Protein AF-A0A936TN31-F1 (afdb_monomer_lite)

pLDDT: mean 85.13, std 14.81, range [37.34, 96.5]

Radius of gyration: 19.98 Å; chains: 1; bounding box: 57×42×42 Å

Structure (mmCIF, N/CA/C/O backbone):
data_AF-A0A936TN31-F1
#
_entry.id   AF-A0A936TN31-F1
#
loop_
_atom_site.group_PDB
_atom_site.id
_atom_site.type_symbol
_atom_site.label_atom_id
_atom_site.label_alt_id
_atom_site.label_comp_id
_atom_site.label_asym_id
_atom_site.label_entity_id
_atom_site.label_seq_id
_atom_site.pdbx_PDB_ins_code
_atom_site.Cartn_x
_atom_site.Cartn_y
_atom_site.Cartn_z
_atom_site.occupancy
_atom_site.B_iso_or_equiv
_a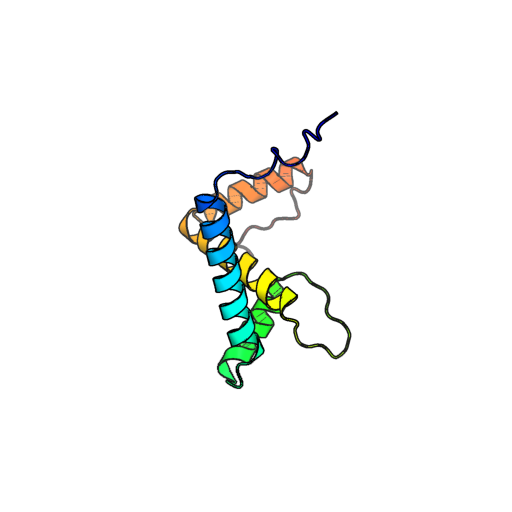tom_site.auth_seq_id
_atom_site.auth_comp_id
_atom_site.auth_asym_id
_atom_site.auth_atom_id
_atom_site.pdbx_PDB_model_num
ATOM 1 N N . MET A 1 1 ? -32.985 25.155 -21.193 1.00 37.34 1 MET A N 1
ATOM 2 C CA . MET A 1 1 ? -31.650 25.313 -20.580 1.00 37.34 1 MET A CA 1
ATOM 3 C C . MET A 1 1 ? -31.279 23.966 -19.971 1.00 37.34 1 MET A C 1
ATOM 5 O O . MET A 1 1 ? -31.711 23.675 -18.868 1.00 37.34 1 MET A O 1
ATOM 9 N N . GLN A 1 2 ? -30.646 23.083 -20.753 1.00 42.31 2 GLN A N 1
ATOM 10 C CA . GLN A 1 2 ? -30.280 21.730 -20.312 1.00 42.31 2 GLN A CA 1
ATOM 11 C C . GLN A 1 2 ? -28.808 21.680 -19.897 1.00 42.31 2 GLN A C 1
ATOM 13 O O . GLN A 1 2 ? -27.945 22.274 -20.543 1.00 42.31 2 GLN A O 1
ATOM 18 N N . VAL A 1 3 ? -28.575 21.008 -18.775 1.00 47.38 3 VAL A N 1
ATOM 19 C CA . VAL A 1 3 ? -27.337 20.970 -17.996 1.00 47.38 3 VAL A CA 1
ATOM 20 C C . VAL A 1 3 ? -26.261 20.170 -18.743 1.00 47.38 3 VAL A C 1
ATOM 22 O O . VAL A 1 3 ? -26.312 18.948 -18.797 1.00 47.38 3 VAL A O 1
ATOM 25 N N . LYS A 1 4 ? -25.262 20.856 -19.312 1.00 55.47 4 LYS A N 1
ATOM 26 C CA . LYS A 1 4 ? -24.052 20.263 -19.924 1.00 55.47 4 LYS A CA 1
ATOM 27 C C . LYS A 1 4 ? -22.944 20.016 -18.883 1.00 55.47 4 LYS A C 1
ATOM 29 O O . LYS A 1 4 ? -21.833 20.507 -19.048 1.00 55.47 4 LYS A O 1
ATOM 34 N N . SER A 1 5 ? -23.235 19.313 -17.787 1.00 50.56 5 SER A N 1
ATOM 35 C CA . SER A 1 5 ? -22.210 19.018 -16.761 1.00 50.56 5 SER A CA 1
ATOM 36 C C . SER A 1 5 ? -21.961 17.519 -16.551 1.00 50.56 5 SER A C 1
ATOM 38 O O . SER A 1 5 ? -20.847 17.133 -16.219 1.00 50.56 5 SER A O 1
ATOM 40 N N . GLU A 1 6 ? -22.928 16.651 -16.865 1.00 49.41 6 GLU A N 1
ATOM 41 C CA . GLU A 1 6 ? -22.812 15.193 -16.656 1.00 49.41 6 GLU A CA 1
ATOM 42 C C . GLU A 1 6 ? -21.998 14.456 -17.735 1.00 49.41 6 GLU A C 1
ATOM 44 O O . GLU A 1 6 ? -21.656 13.285 -17.585 1.00 49.41 6 GLU A O 1
ATOM 49 N N . GLN A 1 7 ? -21.646 15.135 -18.827 1.00 52.75 7 GLN A N 1
ATOM 50 C CA . GLN A 1 7 ? -20.970 14.510 -19.967 1.00 52.75 7 GLN A CA 1
ATOM 51 C C . GLN A 1 7 ? -19.451 14.369 -19.778 1.00 52.75 7 GLN A C 1
ATOM 53 O O . GLN A 1 7 ? -18.793 13.723 -20.586 1.00 52.75 7 GLN A O 1
ATOM 58 N N . TRP A 1 8 ? -18.888 14.958 -18.718 1.00 57.38 8 TRP A N 1
ATOM 59 C CA . TRP A 1 8 ? -17.437 15.091 -18.545 1.00 57.38 8 TRP A CA 1
ATOM 60 C C . TRP A 1 8 ? -16.759 13.953 -17.767 1.00 57.38 8 TRP A C 1
ATOM 62 O O . TRP A 1 8 ? -15.544 13.985 -17.611 1.00 57.38 8 TRP A O 1
ATOM 72 N N . GLN A 1 9 ? -17.497 12.934 -17.303 1.00 49.97 9 GLN A N 1
ATOM 73 C CA . GLN A 1 9 ? -16.894 11.749 -16.659 1.00 49.97 9 GLN A CA 1
ATOM 74 C C . GLN A 1 9 ? -17.432 10.388 -17.129 1.00 49.97 9 GLN A C 1
ATOM 76 O O . GLN A 1 9 ? -17.006 9.351 -16.625 1.00 49.97 9 GLN A O 1
ATOM 81 N N . GLN A 1 10 ? -18.325 10.346 -18.118 1.00 54.19 10 GLN A N 1
ATOM 82 C CA . GLN A 1 10 ? -18.812 9.081 -18.682 1.00 54.19 10 GLN A CA 1
ATOM 83 C C . GLN A 1 10 ? -17.877 8.600 -19.809 1.00 54.19 10 GLN A C 1
ATOM 85 O O . GLN A 1 10 ? -18.240 8.578 -20.983 1.00 54.19 10 GLN A O 1
ATOM 90 N N . GLU A 1 11 ? -16.641 8.234 -19.458 1.00 69.00 11 GLU A N 1
ATOM 91 C CA . GLU A 1 11 ? -15.676 7.580 -20.356 1.00 69.00 11 GLU A CA 1
ATOM 92 C C . GLU A 1 11 ? -16.079 6.102 -20.561 1.00 69.00 11 GLU A C 1
ATOM 94 O O . GLU A 1 11 ? -15.503 5.233 -19.933 1.00 69.00 11 GLU A O 1
ATOM 99 N N . ASN A 1 12 ? -17.084 5.798 -21.395 1.00 78.94 12 ASN A N 1
ATOM 100 C CA . ASN A 1 12 ? -17.583 4.448 -21.755 1.00 78.94 12 ASN A CA 1
ATOM 101 C C . ASN A 1 12 ? -18.004 3.504 -20.597 1.00 78.94 12 ASN A C 1
ATOM 103 O O . ASN A 1 12 ? -17.226 3.148 -19.714 1.00 78.94 12 ASN A O 1
ATOM 107 N N . ALA A 1 13 ? -19.222 2.950 -20.679 1.00 83.56 13 ALA A N 1
ATOM 108 C CA . ALA A 1 13 ? -19.747 1.998 -19.687 1.00 83.56 13 ALA A CA 1
ATOM 109 C C . ALA A 1 13 ? -18.811 0.797 -19.421 1.00 83.56 13 ALA A C 1
ATOM 111 O O . ALA A 1 13 ? -18.675 0.364 -18.279 1.00 83.56 13 ALA A O 1
ATOM 112 N N . ASP A 1 14 ? -18.118 0.304 -20.451 1.00 82.44 14 ASP A N 1
ATOM 113 C CA . ASP A 1 14 ? -17.128 -0.776 -20.333 1.00 82.44 14 ASP A CA 1
ATOM 114 C C . ASP A 1 14 ? -15.911 -0.385 -19.471 1.00 82.44 14 ASP A C 1
ATOM 116 O O . ASP A 1 14 ? -15.495 -1.143 -18.594 1.00 82.44 14 ASP A O 1
ATOM 120 N N . ALA A 1 15 ? -15.352 0.815 -19.652 1.00 84.88 15 ALA A N 1
ATOM 121 C CA . ALA A 1 15 ? -14.206 1.252 -18.854 1.00 84.88 15 ALA A CA 1
ATOM 122 C C . ALA A 1 15 ? -14.603 1.523 -17.394 1.00 84.88 15 ALA A C 1
ATOM 124 O O . ALA A 1 15 ? -13.842 1.195 -16.481 1.00 84.88 15 ALA A O 1
ATOM 125 N N . ILE A 1 16 ? -15.816 2.036 -17.157 1.00 85.62 16 ILE A N 1
ATOM 126 C CA . ILE A 1 16 ? -16.379 2.163 -15.805 1.00 85.62 16 ILE A CA 1
ATOM 127 C C . ILE A 1 16 ? -16.543 0.779 -15.166 1.00 85.62 16 ILE A C 1
ATOM 129 O O . ILE A 1 16 ? -16.096 0.577 -14.037 1.00 85.62 16 ILE A O 1
ATOM 133 N N . ALA A 1 17 ? -17.116 -0.191 -15.885 1.00 88.44 17 ALA A N 1
ATOM 134 C CA . ALA A 1 17 ? -17.288 -1.555 -15.389 1.00 88.44 17 ALA A CA 1
ATOM 135 C C . ALA A 1 17 ? -15.944 -2.204 -15.012 1.00 88.44 17 ALA A C 1
ATOM 137 O O . ALA A 1 17 ? -15.825 -2.799 -13.942 1.00 88.44 17 ALA A O 1
ATOM 138 N N . LYS A 1 18 ? -14.904 -2.018 -15.835 1.00 88.38 18 LYS A N 1
ATOM 139 C CA . LYS A 1 18 ? -13.541 -2.494 -15.546 1.00 88.38 18 LYS A CA 1
ATOM 140 C C . LYS A 1 18 ? -12.953 -1.851 -14.290 1.00 88.38 18 LYS A C 1
ATOM 142 O O . LYS A 1 18 ? -12.458 -2.563 -13.419 1.00 88.38 18 LYS A O 1
ATOM 147 N N . ARG A 1 19 ? -13.039 -0.522 -14.155 1.00 89.31 19 ARG A N 1
ATOM 148 C CA . ARG A 1 19 ? -12.553 0.200 -12.961 1.00 89.31 19 ARG A CA 1
ATOM 149 C C . ARG A 1 19 ? -13.286 -0.260 -11.694 1.00 89.31 19 ARG A C 1
ATOM 151 O O . ARG A 1 19 ? -12.643 -0.496 -10.674 1.00 89.31 19 ARG A O 1
ATOM 158 N N . LEU A 1 20 ? -14.606 -0.450 -11.771 1.00 91.31 20 LEU A N 1
ATOM 159 C CA . LEU A 1 20 ? -15.408 -0.973 -10.662 1.00 91.31 20 LEU A CA 1
ATOM 160 C C . LEU A 1 20 ? -15.025 -2.407 -10.294 1.00 91.31 20 LEU A C 1
ATOM 162 O O . LEU A 1 20 ? -14.939 -2.713 -9.110 1.00 91.31 20 LEU A O 1
ATOM 166 N N . MET A 1 21 ? -14.758 -3.272 -11.274 1.00 92.69 21 MET A N 1
ATOM 167 C CA . MET A 1 21 ? -14.327 -4.649 -11.018 1.00 92.69 21 MET A CA 1
ATOM 168 C C . MET A 1 21 ? -12.978 -4.688 -10.291 1.00 92.69 21 MET A C 1
ATOM 170 O O . MET A 1 21 ? -12.840 -5.401 -9.299 1.00 92.69 21 MET A O 1
ATOM 174 N N . ILE A 1 22 ? -12.013 -3.873 -10.724 1.00 89.94 22 ILE A N 1
ATOM 175 C CA . ILE A 1 22 ? -10.703 -3.756 -10.065 1.00 89.94 22 ILE A CA 1
ATOM 176 C C . ILE A 1 22 ? -10.872 -3.249 -8.625 1.00 89.94 22 ILE A C 1
ATOM 178 O O . ILE A 1 22 ? -10.310 -3.826 -7.694 1.00 89.94 22 ILE A O 1
ATOM 182 N N . ALA A 1 23 ? -11.688 -2.209 -8.424 1.00 89.62 23 ALA A N 1
ATOM 183 C CA . ALA A 1 23 ? -11.969 -1.675 -7.094 1.00 89.62 23 ALA A CA 1
ATOM 184 C C . ALA A 1 23 ? -12.668 -2.708 -6.191 1.00 89.62 23 ALA A C 1
ATOM 186 O O . ALA A 1 23 ? -12.280 -2.880 -5.038 1.00 89.62 23 ALA A O 1
ATOM 187 N N . ALA A 1 24 ? -13.654 -3.440 -6.716 1.00 93.62 24 ALA A N 1
ATOM 188 C CA . ALA A 1 24 ? -14.352 -4.494 -5.987 1.00 93.62 24 ALA A CA 1
ATOM 189 C C . ALA A 1 24 ? -13.395 -5.618 -5.569 1.00 93.62 24 ALA A C 1
ATOM 191 O O . ALA A 1 24 ? -13.423 -6.047 -4.416 1.00 93.62 24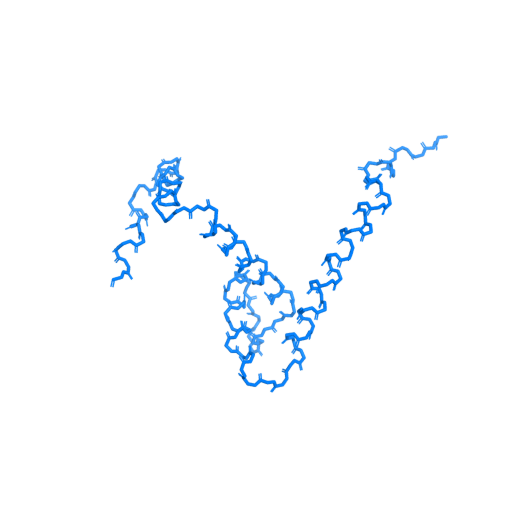 ALA A O 1
ATOM 192 N N . GLN A 1 25 ? -12.504 -6.050 -6.464 1.00 93.94 25 GLN A N 1
ATOM 193 C CA . GLN A 1 25 ? -11.489 -7.053 -6.148 1.00 93.94 25 GLN A CA 1
ATOM 194 C C . GLN A 1 25 ? -10.543 -6.570 -5.040 1.00 93.94 25 GLN A C 1
ATOM 196 O O . GLN A 1 25 ? -10.288 -7.312 -4.092 1.00 93.94 25 GLN A O 1
ATOM 201 N N . ALA A 1 26 ? -10.072 -5.322 -5.106 1.00 92.50 26 ALA A N 1
ATOM 202 C CA . ALA A 1 26 ? -9.239 -4.740 -4.055 1.00 92.50 26 ALA A CA 1
ATOM 203 C C . ALA A 1 26 ? -9.965 -4.704 -2.697 1.00 92.50 26 ALA A C 1
ATOM 205 O O . ALA A 1 26 ? -9.384 -5.075 -1.676 1.00 92.50 26 ALA A O 1
ATOM 206 N N . CYS A 1 27 ? -11.250 -4.333 -2.683 1.00 93.12 27 CYS A N 1
ATOM 207 C CA . CYS A 1 27 ? -12.077 -4.357 -1.476 1.00 93.12 27 CYS A CA 1
ATOM 208 C C . CYS A 1 27 ? -12.226 -5.771 -0.901 1.00 93.12 27 CYS A C 1
ATOM 210 O O . CYS A 1 27 ? -12.105 -5.941 0.309 1.00 93.12 27 CYS A O 1
ATOM 212 N N . VAL A 1 28 ? -12.450 -6.788 -1.741 1.00 95.25 28 VAL A N 1
ATOM 213 C CA . VAL A 1 28 ? -12.561 -8.189 -1.297 1.00 95.25 28 VAL A CA 1
ATOM 214 C C . VAL A 1 28 ? -11.255 -8.679 -0.676 1.00 95.25 28 VAL A C 1
ATOM 216 O O . VAL A 1 28 ? -11.289 -9.303 0.382 1.00 95.25 28 VAL A O 1
ATOM 219 N N . ILE A 1 29 ? -10.107 -8.361 -1.282 1.00 93.62 29 ILE A N 1
ATOM 220 C CA . ILE A 1 29 ? -8.789 -8.729 -0.741 1.00 93.62 29 ILE A CA 1
ATOM 221 C C . ILE A 1 29 ? -8.580 -8.086 0.631 1.00 93.62 29 ILE A C 1
ATOM 223 O O . ILE A 1 29 ? -8.217 -8.769 1.586 1.00 93.62 29 ILE A O 1
ATOM 227 N N . VAL A 1 30 ? -8.853 -6.786 0.756 1.00 94.44 30 VAL A N 1
ATOM 228 C CA . VAL A 1 30 ? -8.703 -6.069 2.029 1.00 94.44 30 VAL A CA 1
ATOM 229 C C . VAL A 1 30 ? -9.674 -6.583 3.081 1.00 94.44 30 VAL A C 1
ATOM 231 O O . VAL A 1 30 ? -9.288 -6.716 4.234 1.00 94.44 30 VAL A O 1
ATOM 234 N N . TRP A 1 31 ? -10.906 -6.919 2.705 1.00 94.44 31 TRP A N 1
ATOM 235 C CA . TRP A 1 31 ? -11.881 -7.496 3.625 1.00 94.44 31 TRP A CA 1
ATOM 236 C C . TRP A 1 31 ? -11.467 -8.891 4.108 1.00 94.44 31 TRP A C 1
ATOM 238 O O . TRP A 1 31 ? -11.566 -9.182 5.298 1.00 94.44 31 TRP A O 1
ATOM 248 N N . ALA A 1 32 ? -10.932 -9.735 3.223 1.00 94.00 32 ALA A N 1
ATOM 249 C CA . ALA A 1 32 ? -10.363 -11.025 3.607 1.00 94.00 32 ALA A CA 1
ATOM 250 C C . ALA A 1 32 ? -9.157 -10.846 4.544 1.00 94.00 32 ALA A C 1
ATOM 252 O O . ALA A 1 32 ? -9.040 -11.544 5.554 1.00 94.00 32 ALA A O 1
ATOM 253 N N . LEU A 1 33 ? -8.294 -9.866 4.251 1.00 92.44 33 LEU A N 1
ATOM 254 C CA . LEU A 1 33 ? -7.192 -9.491 5.128 1.00 92.44 33 LEU A CA 1
ATOM 255 C C . LEU A 1 33 ? -7.685 -8.959 6.462 1.00 92.44 33 LEU A C 1
ATOM 257 O O . LEU A 1 33 ? -7.046 -9.268 7.448 1.00 92.44 33 LEU A O 1
ATOM 261 N N . ASP A 1 34 ? -8.771 -8.199 6.529 1.00 91.56 34 ASP A N 1
ATOM 262 C CA . ASP A 1 34 ? -9.316 -7.633 7.767 1.00 91.56 34 ASP A CA 1
ATOM 263 C C . ASP A 1 34 ? -9.952 -8.716 8.655 1.00 91.56 34 ASP A C 1
ATOM 265 O O . ASP A 1 34 ? -9.695 -8.772 9.854 1.00 91.56 34 ASP A O 1
ATOM 269 N N . GLN A 1 35 ? -10.700 -9.643 8.049 1.00 92.88 35 GLN A N 1
ATOM 270 C CA . GLN A 1 35 ? -11.457 -10.675 8.766 1.00 92.88 35 GLN A CA 1
ATOM 271 C C . GLN A 1 35 ? -10.671 -11.949 9.095 1.00 92.88 35 GLN A C 1
ATOM 273 O O . GLN A 1 35 ? -11.149 -12.770 9.878 1.00 92.88 35 GLN A O 1
ATOM 278 N N . SER A 1 36 ? -9.490 -12.155 8.507 1.00 91.88 36 SER A N 1
ATOM 279 C CA . SER A 1 36 ? -8.712 -13.372 8.761 1.00 91.88 36 SER A CA 1
ATOM 280 C C . SER A 1 36 ? -8.380 -13.552 10.253 1.00 91.88 36 SER A C 1
ATOM 282 O O . SER A 1 36 ? -7.907 -12.637 10.927 1.00 91.88 36 SER A O 1
ATOM 284 N N . THR A 1 37 ? -8.588 -14.750 10.785 1.00 88.94 37 THR A N 1
ATOM 285 C CA . THR A 1 37 ? -8.144 -15.122 12.140 1.00 88.94 37 THR A CA 1
ATOM 286 C C . THR A 1 37 ? -6.795 -15.838 12.129 1.00 88.94 37 THR A C 1
ATOM 288 O O . THR A 1 37 ? -6.319 -16.269 13.176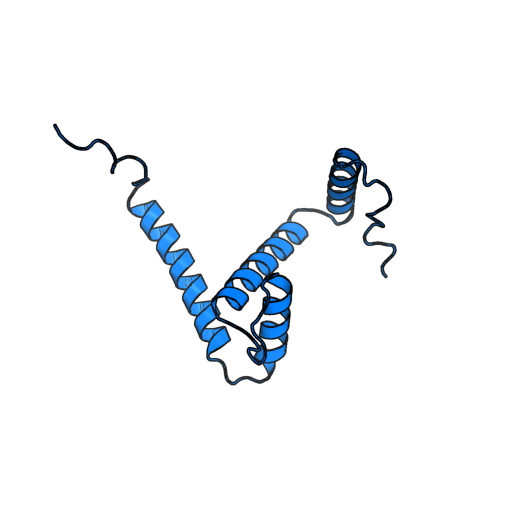 1.00 88.94 37 THR A O 1
ATOM 291 N N . ASP A 1 38 ? -6.194 -16.001 10.950 1.00 91.12 38 ASP A N 1
ATOM 292 C CA . ASP A 1 38 ? -4.904 -16.656 10.791 1.00 91.12 38 ASP A CA 1
ATOM 293 C C . ASP A 1 38 ? -3.786 -15.768 11.353 1.00 91.12 38 ASP A C 1
ATOM 295 O O . ASP A 1 38 ? -3.606 -14.611 10.955 1.00 91.12 38 ASP A O 1
ATOM 299 N N . THR A 1 39 ? -3.007 -16.324 12.278 1.00 84.69 39 THR A N 1
ATOM 300 C CA . THR A 1 39 ? -1.872 -15.641 12.901 1.00 84.69 39 THR A CA 1
ATOM 301 C C . THR A 1 39 ? -0.773 -15.310 11.892 1.00 84.69 39 THR A C 1
ATOM 303 O O . THR A 1 39 ? -0.033 -14.348 12.104 1.00 84.69 39 THR A O 1
ATOM 306 N N . GLN A 1 40 ? -0.707 -16.016 10.758 1.00 88.19 40 GLN A N 1
ATOM 307 C CA . GLN A 1 40 ? 0.223 -15.722 9.665 1.00 88.19 40 GLN A CA 1
ATOM 308 C C . GLN A 1 40 ? -0.097 -14.411 8.931 1.00 88.19 40 GLN A C 1
ATOM 310 O O . GLN A 1 40 ? 0.775 -13.840 8.280 1.00 88.19 40 GLN A O 1
ATOM 315 N N . VAL A 1 41 ? -1.323 -13.890 9.060 1.00 91.19 41 VAL A N 1
ATOM 316 C CA . VAL A 1 41 ? -1.744 -12.632 8.419 1.00 91.19 41 VAL A CA 1
ATOM 317 C C . VAL A 1 41 ? -1.355 -11.407 9.255 1.00 91.19 41 VAL A C 1
ATOM 319 O O . VAL A 1 41 ? -1.258 -10.300 8.723 1.00 91.19 41 VAL A O 1
ATOM 322 N N . ALA A 1 42 ? -1.065 -11.575 10.549 1.00 91.19 42 ALA A N 1
ATOM 323 C CA . ALA A 1 42 ? -0.714 -10.460 11.430 1.00 91.19 42 ALA A CA 1
ATOM 324 C C . ALA A 1 42 ? 0.562 -9.700 10.993 1.00 91.19 42 ALA A C 1
ATOM 326 O O . ALA A 1 42 ? 0.499 -8.468 10.915 1.00 91.19 42 ALA A O 1
ATOM 327 N N . PRO A 1 43 ? 1.682 -10.363 10.625 1.00 93.44 43 PRO A N 1
ATOM 328 C CA . PRO A 1 43 ? 2.860 -9.674 10.092 1.00 93.44 43 PRO A CA 1
ATOM 329 C C . PRO A 1 43 ? 2.558 -8.894 8.810 1.00 93.44 43 PRO A C 1
ATOM 331 O O . PRO A 1 43 ? 3.020 -7.764 8.648 1.00 93.44 43 PRO A O 1
ATOM 334 N N . LEU A 1 44 ? 1.729 -9.463 7.926 1.00 94.25 44 LEU A N 1
ATOM 335 C CA . LEU A 1 44 ? 1.313 -8.801 6.694 1.00 94.25 44 LEU A CA 1
ATOM 336 C C . LEU A 1 44 ? 0.508 -7.533 7.002 1.00 94.25 44 LEU A C 1
ATOM 338 O O . LEU A 1 44 ? 0.848 -6.469 6.495 1.00 94.25 44 LEU A O 1
ATOM 342 N N . ARG A 1 45 ? -0.497 -7.592 7.886 1.00 94.62 45 ARG A N 1
ATOM 343 C CA . ARG A 1 45 ? -1.265 -6.398 8.294 1.00 94.62 45 ARG A CA 1
ATOM 344 C C . ARG A 1 45 ? -0.366 -5.301 8.849 1.00 94.62 45 ARG A C 1
ATOM 346 O O . ARG A 1 45 ? -0.510 -4.149 8.451 1.00 94.62 45 ARG A O 1
ATOM 353 N N . GLN A 1 46 ? 0.570 -5.652 9.730 1.00 93.75 46 GLN A N 1
ATOM 354 C CA . GLN A 1 46 ? 1.499 -4.681 10.311 1.00 93.75 46 GLN A CA 1
ATOM 355 C C . GLN A 1 46 ? 2.382 -4.032 9.243 1.00 93.75 46 GLN A C 1
ATOM 357 O O . GLN A 1 46 ? 2.542 -2.811 9.237 1.00 93.75 46 GLN A O 1
ATOM 362 N N . MET A 1 47 ? 2.918 -4.824 8.311 1.00 95.00 47 MET A N 1
ATOM 363 C CA . MET A 1 47 ? 3.689 -4.305 7.183 1.00 95.00 47 MET A CA 1
ATOM 364 C C . MET A 1 47 ? 2.849 -3.347 6.329 1.00 95.00 47 MET A C 1
ATOM 366 O O . MET A 1 47 ? 3.302 -2.242 6.038 1.00 95.00 47 MET A O 1
ATOM 370 N N . LEU A 1 48 ? 1.615 -3.720 5.979 1.00 96.31 48 LEU A N 1
ATOM 371 C CA . LEU A 1 48 ? 0.723 -2.874 5.182 1.00 96.31 48 LEU A CA 1
ATOM 372 C C . LEU A 1 48 ? 0.366 -1.571 5.912 1.00 96.31 48 LEU A C 1
ATOM 374 O O . LEU A 1 48 ? 0.426 -0.502 5.312 1.00 96.31 48 LEU A O 1
ATOM 378 N N . VAL A 1 49 ? 0.065 -1.612 7.214 1.00 95.88 49 VAL A N 1
ATOM 379 C CA . VAL A 1 49 ? -0.185 -0.389 7.999 1.00 95.88 49 VAL A CA 1
ATOM 380 C C . VAL A 1 49 ? 1.037 0.529 7.982 1.00 95.88 49 VAL A C 1
ATOM 382 O O . VAL A 1 49 ? 0.882 1.725 7.738 1.00 95.88 49 VAL A O 1
ATOM 385 N N . ARG A 1 50 ? 2.251 -0.009 8.151 1.00 94.69 50 ARG A N 1
ATOM 386 C CA . ARG A 1 50 ? 3.492 0.782 8.066 1.00 94.69 50 ARG A CA 1
ATOM 387 C C . ARG A 1 50 ? 3.682 1.401 6.683 1.00 94.69 50 ARG A C 1
ATOM 389 O O . ARG A 1 50 ? 3.978 2.588 6.590 1.00 94.69 50 ARG A O 1
ATOM 396 N N . LEU A 1 51 ? 3.456 0.628 5.621 1.00 96.19 51 LEU A N 1
ATOM 397 C CA . LEU A 1 51 ? 3.536 1.118 4.243 1.00 96.19 51 LEU A CA 1
ATOM 398 C C . LEU A 1 51 ? 2.456 2.148 3.913 1.00 96.19 51 LEU A C 1
ATOM 400 O O . LEU A 1 51 ? 2.647 2.958 3.013 1.00 96.19 51 LEU A O 1
ATOM 404 N N . SER A 1 52 ? 1.326 2.143 4.619 1.00 96.00 52 SER A N 1
ATOM 405 C CA . SER A 1 52 ? 0.216 3.055 4.337 1.00 96.00 52 SER A CA 1
ATOM 406 C C . SER A 1 52 ? 0.532 4.526 4.624 1.00 96.00 52 SER A C 1
ATOM 408 O O . SER A 1 52 ? -0.176 5.399 4.126 1.00 96.00 52 SER A O 1
ATOM 410 N N . GLY A 1 53 ? 1.534 4.808 5.469 1.00 92.56 53 GLY A N 1
ATOM 411 C CA . GLY A 1 53 ? 1.857 6.160 5.941 1.00 92.56 53 GLY A CA 1
ATOM 412 C C . GLY A 1 53 ? 0.759 6.814 6.792 1.00 92.56 53 GLY A C 1
ATOM 413 O O . GLY A 1 53 ? 0.865 7.985 7.151 1.00 92.56 53 GLY A O 1
ATOM 414 N N . ARG A 1 54 ? -0.320 6.090 7.119 1.00 91.69 54 ARG A N 1
ATOM 415 C CA . ARG A 1 54 ? -1.445 6.618 7.894 1.00 91.69 54 ARG A CA 1
ATOM 416 C C . ARG A 1 5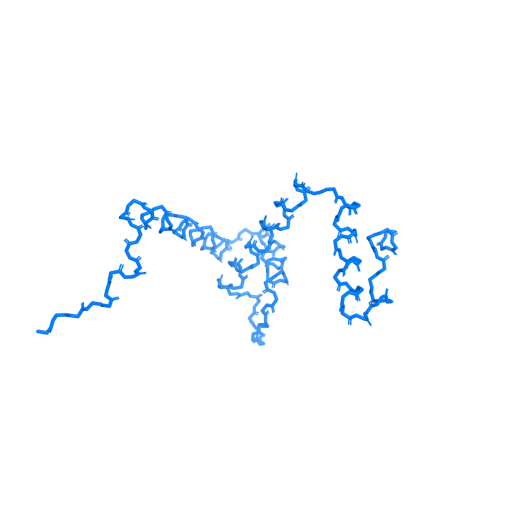4 ? -1.161 6.512 9.388 1.00 91.69 54 ARG A C 1
ATOM 418 O O . ARG A 1 54 ? -0.781 5.455 9.883 1.00 91.69 54 ARG A O 1
ATOM 425 N N . LEU A 1 55 ? -1.438 7.589 10.118 1.00 89.69 55 LEU A N 1
ATOM 426 C CA . LEU A 1 55 ? -1.412 7.584 11.578 1.00 89.69 55 LEU A CA 1
ATOM 427 C C . LEU A 1 55 ? -2.661 6.886 12.123 1.00 89.69 55 LEU A C 1
ATOM 429 O O . LEU A 1 55 ? -3.785 7.235 11.754 1.00 89.69 55 LEU A O 1
ATOM 433 N N . MET A 1 56 ? -2.463 5.898 12.995 1.00 92.94 56 MET A N 1
ATOM 434 C CA . MET A 1 56 ? -3.558 5.201 13.668 1.00 92.94 56 MET A CA 1
ATOM 435 C C . MET A 1 56 ? -3.926 5.905 14.975 1.00 92.94 56 MET A C 1
ATOM 437 O O . MET A 1 56 ? -3.081 6.489 15.657 1.00 92.94 56 MET A O 1
ATOM 441 N N . LYS A 1 57 ? -5.207 5.831 15.346 1.00 89.56 57 LYS A N 1
ATOM 442 C CA . LYS A 1 57 ? -5.658 6.245 16.678 1.00 89.56 57 LYS A CA 1
ATOM 443 C C . LYS A 1 57 ? -5.061 5.303 17.731 1.00 89.56 57 LYS A C 1
ATOM 445 O O . LYS A 1 57 ? -4.855 4.123 17.467 1.00 89.56 57 LYS A O 1
ATOM 450 N N . HIS A 1 58 ? -4.831 5.812 18.940 1.00 88.69 58 HIS A N 1
ATOM 451 C CA . HIS A 1 58 ? -4.381 4.990 20.062 1.00 88.69 58 HIS A CA 1
ATOM 452 C C . HIS A 1 58 ? -5.300 3.773 20.284 1.00 88.69 58 HIS A C 1
ATOM 454 O O . HIS A 1 58 ? -6.523 3.929 20.333 1.00 88.69 58 HIS A O 1
ATOM 460 N N . GLY A 1 59 ? -4.703 2.584 20.409 1.00 89.44 59 GLY A N 1
ATOM 461 C CA . GLY A 1 59 ? -5.411 1.311 20.596 1.00 89.44 59 GLY A CA 1
ATOM 462 C C . GLY A 1 59 ? -6.035 0.713 19.329 1.00 89.44 59 GLY A C 1
ATOM 463 O O . GLY A 1 59 ? -6.747 -0.280 19.431 1.00 89.44 59 GLY A O 1
ATOM 464 N N . VAL A 1 60 ? -5.808 1.308 18.152 1.00 91.69 60 VAL A N 1
ATOM 465 C CA . VAL A 1 60 ? -6.240 0.755 16.861 1.00 91.69 60 VAL A CA 1
ATOM 466 C C . VAL A 1 60 ? -5.025 0.203 16.127 1.00 91.69 60 VAL A C 1
ATOM 468 O O . VAL A 1 60 ? -4.191 0.967 15.646 1.00 91.69 60 VAL A O 1
ATOM 471 N N . ASP A 1 61 ? -4.948 -1.120 16.022 1.00 90.56 61 ASP A N 1
ATOM 472 C CA . ASP A 1 61 ? -3.804 -1.800 15.405 1.00 90.56 61 ASP A CA 1
ATOM 473 C C . ASP A 1 61 ? -3.804 -1.676 13.872 1.00 90.56 61 ASP A C 1
ATOM 475 O O . ASP A 1 61 ? -2.752 -1.551 13.245 1.00 90.56 61 ASP A O 1
ATOM 479 N N . TRP A 1 62 ? -4.987 -1.687 13.251 1.00 94.06 62 TRP A N 1
ATOM 480 C CA . TRP A 1 62 ? -5.160 -1.471 11.816 1.00 94.06 62 TRP A CA 1
ATOM 481 C C . TRP A 1 62 ? -6.564 -0.953 11.493 1.00 94.06 62 TRP A C 1
ATOM 483 O O . TRP A 1 62 ? -7.480 -0.986 12.312 1.00 94.06 62 TRP A O 1
ATOM 493 N N . THR A 1 63 ? -6.742 -0.487 10.259 1.00 94.88 63 THR A N 1
ATOM 494 C CA . THR A 1 63 ? -8.054 -0.177 9.679 1.00 94.88 63 THR A CA 1
ATOM 495 C C . THR A 1 63 ? -8.080 -0.646 8.227 1.00 94.88 63 THR A C 1
ATOM 497 O O . THR A 1 63 ? -7.042 -0.627 7.561 1.00 94.88 63 THR A O 1
ATOM 500 N N . ALA A 1 64 ? -9.247 -1.019 7.695 1.00 94.50 64 ALA A N 1
ATOM 501 C CA . ALA A 1 64 ? -9.370 -1.416 6.288 1.00 94.50 64 ALA A CA 1
ATOM 502 C C . ALA A 1 64 ? -8.797 -0.367 5.296 1.00 94.50 64 ALA A C 1
ATOM 504 O O . ALA A 1 64 ? -8.053 -0.755 4.394 1.00 94.50 64 ALA A O 1
ATOM 505 N N . PRO A 1 65 ? -9.005 0.959 5.469 1.00 94.25 65 PRO A N 1
ATOM 506 C CA . PRO A 1 65 ? -8.365 1.965 4.615 1.00 94.25 65 PRO A CA 1
ATOM 507 C C . PRO A 1 65 ? -6.831 1.999 4.710 1.00 94.25 65 PRO A C 1
ATOM 509 O O . PRO A 1 65 ? -6.165 2.324 3.725 1.00 94.25 65 PRO A O 1
ATOM 512 N N . ALA A 1 66 ? -6.257 1.684 5.877 1.00 95.62 66 ALA A N 1
ATOM 513 C CA . ALA A 1 66 ? -4.808 1.578 6.040 1.00 95.62 66 ALA A CA 1
ATOM 514 C C . ALA A 1 66 ? -4.255 0.334 5.344 1.00 95.62 66 ALA A C 1
ATOM 516 O O . ALA A 1 66 ? -3.271 0.439 4.619 1.00 95.62 66 ALA A O 1
ATOM 517 N N . LEU A 1 67 ? -4.932 -0.809 5.481 1.00 96.06 67 LEU A N 1
ATOM 518 C CA . LEU A 1 67 ? -4.565 -2.034 4.770 1.00 96.06 67 LEU A CA 1
ATOM 519 C C . LEU A 1 67 ? -4.611 -1.838 3.249 1.00 96.06 67 LEU A C 1
ATOM 521 O O . LEU A 1 67 ? -3.663 -2.206 2.560 1.00 96.06 67 LEU A O 1
ATOM 525 N N . LEU A 1 68 ? -5.663 -1.193 2.731 1.00 96.12 68 LEU A N 1
ATOM 526 C CA . LEU A 1 68 ? -5.799 -0.898 1.303 1.00 96.12 68 LEU A CA 1
ATOM 527 C C . LEU A 1 68 ? -4.674 0.012 0.786 1.00 96.12 68 LEU A C 1
ATOM 529 O O . LEU A 1 68 ? -4.061 -0.287 -0.235 1.00 96.12 68 LEU A O 1
ATOM 533 N N . ALA A 1 69 ? -4.387 1.109 1.493 1.00 96.00 69 ALA A N 1
ATOM 534 C CA . ALA A 1 69 ? -3.323 2.037 1.109 1.00 96.00 69 ALA A CA 1
ATOM 535 C C . ALA A 1 69 ? -1.934 1.379 1.174 1.00 96.00 69 ALA A C 1
ATOM 537 O O . ALA A 1 69 ? -1.119 1.558 0.274 1.00 96.00 69 ALA A O 1
ATOM 538 N N . GLY A 1 70 ? -1.687 0.567 2.204 1.00 96.12 70 GLY A N 1
ATOM 539 C CA . GLY A 1 70 ? -0.470 -0.230 2.313 1.00 96.12 70 GLY A CA 1
ATOM 540 C C . GLY A 1 70 ? -0.306 -1.222 1.167 1.00 96.12 70 GLY A C 1
ATOM 541 O O . GLY A 1 70 ? 0.780 -1.341 0.609 1.00 96.12 70 GLY A O 1
ATOM 542 N N . MET A 1 71 ? -1.390 -1.908 0.791 1.00 95.69 71 MET A N 1
ATOM 543 C CA . MET A 1 71 ? -1.392 -2.877 -0.307 1.00 95.69 71 MET A CA 1
ATOM 544 C C . MET A 1 71 ? -1.081 -2.198 -1.639 1.00 95.69 71 MET A C 1
ATOM 546 O O . MET A 1 71 ? -0.276 -2.710 -2.411 1.00 95.69 71 MET A O 1
ATOM 550 N N . TRP A 1 72 ? -1.676 -1.030 -1.888 1.00 95.06 72 TRP A N 1
ATOM 551 C CA . TRP A 1 72 ? -1.371 -0.230 -3.072 1.00 95.06 72 TRP A CA 1
ATOM 552 C C . TRP A 1 72 ? 0.121 0.117 -3.155 1.00 95.06 72 TRP A C 1
ATOM 554 O O . TRP A 1 72 ? 0.748 -0.111 -4.188 1.00 95.06 72 TRP A O 1
ATOM 564 N N . ASN A 1 73 ? 0.706 0.593 -2.053 1.00 96.50 73 ASN A N 1
ATOM 565 C CA . ASN A 1 73 ? 2.128 0.933 -2.005 1.00 96.50 73 ASN A CA 1
ATOM 566 C C . ASN A 1 73 ? 3.024 -0.297 -2.195 1.00 96.50 73 ASN A C 1
ATOM 568 O O . ASN A 1 73 ? 4.003 -0.222 -2.929 1.00 96.50 73 ASN A O 1
ATOM 572 N N . LEU A 1 74 ? 2.672 -1.443 -1.604 1.00 95.75 74 LEU A N 1
ATOM 573 C CA . LEU A 1 74 ? 3.393 -2.698 -1.822 1.00 95.75 74 LEU A CA 1
ATOM 574 C C . LEU A 1 74 ? 3.400 -3.097 -3.304 1.00 95.75 74 LEU A C 1
ATOM 576 O O . LEU A 1 74 ? 4.455 -3.409 -3.848 1.00 95.75 74 LEU A O 1
ATOM 580 N N . MET A 1 75 ? 2.242 -3.047 -3.965 1.00 95.12 75 MET A N 1
ATOM 581 C CA . MET A 1 75 ? 2.132 -3.359 -5.393 1.00 95.12 75 MET A CA 1
ATOM 582 C C . MET A 1 75 ? 2.946 -2.389 -6.253 1.00 95.12 75 MET A C 1
ATOM 584 O O . MET A 1 75 ? 3.609 -2.819 -7.193 1.00 95.12 75 MET A O 1
ATOM 588 N N . ALA A 1 76 ? 2.937 -1.096 -5.919 1.00 94.69 76 ALA A N 1
ATOM 589 C CA . ALA A 1 76 ? 3.739 -0.096 -6.616 1.00 94.69 76 ALA A CA 1
ATOM 590 C C . ALA A 1 76 ? 5.247 -0.356 -6.457 1.00 94.69 76 ALA A C 1
ATOM 592 O O . ALA A 1 76 ? 5.983 -0.268 -7.434 1.00 94.69 76 ALA A O 1
ATOM 593 N N . ILE A 1 77 ? 5.695 -0.732 -5.253 1.00 94.38 77 ILE A N 1
ATOM 594 C CA . ILE A 1 77 ? 7.095 -1.091 -4.986 1.00 94.38 77 ILE A CA 1
ATOM 595 C C . ILE A 1 77 ? 7.498 -2.318 -5.805 1.00 94.38 77 ILE A C 1
ATOM 597 O O . ILE A 1 77 ? 8.514 -2.273 -6.489 1.00 94.38 77 ILE A O 1
ATOM 601 N N . ILE A 1 78 ? 6.701 -3.391 -5.780 1.00 94.69 78 ILE A N 1
ATOM 602 C CA . ILE A 1 78 ? 6.984 -4.607 -6.560 1.00 94.69 78 ILE A CA 1
ATOM 603 C C . ILE A 1 78 ? 7.065 -4.267 -8.051 1.00 94.69 78 ILE A C 1
ATOM 605 O O . ILE A 1 78 ? 8.048 -4.599 -8.702 1.00 94.69 78 ILE A O 1
ATOM 609 N N . SER A 1 79 ? 6.084 -3.521 -8.568 1.00 94.88 79 SER A N 1
ATOM 610 C CA . SER A 1 79 ? 6.061 -3.096 -9.968 1.00 94.88 79 SER A CA 1
ATOM 611 C C . SER A 1 79 ? 7.276 -2.248 -10.351 1.00 94.88 79 SER A C 1
ATOM 613 O O . SER A 1 79 ? 7.745 -2.347 -11.481 1.00 94.88 79 SER A O 1
ATOM 615 N N . ALA A 1 80 ? 7.774 -1.399 -9.450 1.00 93.75 80 ALA A N 1
ATOM 616 C CA . ALA A 1 80 ? 8.975 -0.609 -9.695 1.00 93.75 80 ALA A CA 1
ATOM 617 C C . ALA A 1 80 ? 10.229 -1.495 -9.713 1.00 93.75 80 ALA A C 1
ATOM 619 O O . ALA A 1 80 ? 11.042 -1.374 -10.622 1.00 93.75 80 ALA A O 1
ATOM 620 N N . LEU A 1 81 ? 10.353 -2.423 -8.761 1.00 94.38 81 LEU A N 1
ATOM 621 C CA . LEU A 1 81 ? 11.477 -3.364 -8.688 1.00 94.38 81 LEU A CA 1
ATOM 622 C C . LEU A 1 81 ? 11.519 -4.348 -9.870 1.00 94.38 81 LEU A C 1
ATOM 624 O O . LEU A 1 81 ? 12.585 -4.855 -10.202 1.00 94.38 81 LEU A O 1
ATOM 628 N N . GLU A 1 82 ? 10.380 -4.624 -10.507 1.00 94.75 82 GLU A N 1
ATOM 629 C CA . GLU A 1 82 ? 10.303 -5.440 -11.726 1.00 94.75 82 GLU A CA 1
ATOM 630 C C . GLU A 1 82 ? 10.708 -4.675 -12.996 1.00 94.75 82 GLU A C 1
ATOM 632 O O . GLU A 1 82 ? 11.140 -5.292 -13.969 1.00 94.75 82 GLU A O 1
ATOM 637 N N . GLN A 1 83 ? 10.539 -3.350 -13.011 1.00 95.62 83 GLN A N 1
ATOM 638 C CA . GLN A 1 83 ? 10.736 -2.516 -14.205 1.00 95.62 83 GLN A CA 1
ATOM 639 C C . GLN A 1 83 ? 12.071 -1.775 -14.225 1.00 95.62 83 GLN A C 1
ATOM 641 O O . GLN A 1 83 ? 12.570 -1.473 -15.306 1.00 95.62 83 GLN A O 1
ATOM 646 N N . TYR A 1 84 ? 12.635 -1.482 -13.055 1.00 94.56 84 TYR A N 1
ATOM 647 C CA . TYR A 1 84 ? 13.846 -0.689 -12.906 1.00 94.56 84 TYR A CA 1
ATOM 648 C C . TYR A 1 84 ? 14.882 -1.464 -12.102 1.00 94.56 84 TYR A C 1
ATOM 650 O O . TYR A 1 84 ? 14.577 -2.084 -11.081 1.00 94.56 84 TYR A O 1
ATOM 658 N N . SER A 1 85 ? 16.131 -1.398 -12.544 1.00 91.81 85 SER A N 1
ATOM 659 C CA . SER A 1 85 ? 17.260 -1.864 -11.748 1.00 91.81 85 SER A CA 1
ATOM 660 C C . SER A 1 85 ? 17.489 -0.954 -10.537 1.00 91.81 85 SER A C 1
ATOM 662 O O . SER A 1 85 ? 17.089 0.212 -10.513 1.00 91.81 85 SER A O 1
ATOM 664 N N . LEU A 1 86 ? 18.175 -1.480 -9.520 1.00 90.19 86 LEU A N 1
ATOM 665 C CA . LEU A 1 86 ? 18.495 -0.705 -8.321 1.00 90.19 86 LEU A CA 1
ATOM 666 C C . LEU A 1 86 ? 19.340 0.535 -8.653 1.00 90.19 86 LEU A C 1
ATOM 668 O O . LEU A 1 86 ? 19.078 1.604 -8.112 1.00 90.19 86 LEU A O 1
ATOM 672 N N . ASP A 1 87 ? 20.299 0.408 -9.576 1.00 90.31 87 ASP A N 1
ATOM 673 C CA . ASP A 1 87 ? 21.155 1.524 -9.989 1.00 90.31 87 ASP A CA 1
ATOM 674 C C . ASP A 1 87 ? 20.349 2.618 -10.723 1.00 90.31 87 ASP A C 1
ATOM 676 O O . ASP A 1 87 ? 20.619 3.804 -10.542 1.00 90.31 87 ASP A O 1
ATOM 680 N N . GLU A 1 88 ? 19.329 2.261 -11.515 1.00 92.50 88 GLU A N 1
ATOM 681 C CA . GLU A 1 88 ? 18.429 3.244 -12.143 1.00 92.50 88 GLU A CA 1
ATOM 682 C C . GLU A 1 88 ? 17.586 3.986 -11.099 1.00 92.50 88 GLU A C 1
ATOM 684 O O . GLU A 1 88 ? 17.446 5.207 -11.173 1.00 92.50 88 GLU A O 1
ATOM 689 N N . LEU A 1 89 ? 17.069 3.275 -10.091 1.00 92.00 89 LEU A N 1
ATOM 690 C CA . LEU A 1 89 ? 16.326 3.892 -8.989 1.00 92.00 89 LEU A CA 1
ATOM 691 C C . LEU A 1 89 ? 17.211 4.834 -8.153 1.00 92.00 89 LEU A C 1
ATOM 693 O O . LEU A 1 89 ? 16.738 5.897 -7.750 1.00 92.00 89 LEU A O 1
ATOM 697 N N . GLU A 1 90 ? 18.486 4.490 -7.932 1.00 90.44 90 GLU A N 1
ATOM 698 C CA . GLU A 1 90 ? 19.472 5.372 -7.281 1.00 90.44 90 GLU A CA 1
ATOM 699 C C . GLU A 1 90 ? 19.762 6.630 -8.105 1.00 90.44 90 GLU A C 1
ATOM 701 O O . GLU A 1 90 ? 19.847 7.727 -7.558 1.00 90.44 90 GLU A O 1
ATOM 706 N N . GLN A 1 91 ? 19.887 6.506 -9.426 1.00 91.19 91 GLN A N 1
ATOM 707 C CA . GLN A 1 91 ? 20.093 7.670 -10.293 1.00 91.19 91 GLN A CA 1
ATOM 708 C C . GLN A 1 91 ? 18.872 8.596 -10.284 1.00 91.19 91 GLN A C 1
ATOM 710 O O . GLN A 1 91 ? 19.013 9.819 -10.215 1.00 91.19 91 GLN A O 1
ATOM 715 N N . MET A 1 92 ? 17.664 8.026 -10.318 1.00 91.25 92 MET A N 1
ATOM 716 C CA . MET A 1 92 ? 16.422 8.798 -10.246 1.00 91.25 92 MET A CA 1
ATOM 717 C C . MET A 1 92 ? 16.275 9.527 -8.908 1.00 91.25 92 MET A C 1
ATOM 719 O O . MET A 1 92 ? 15.846 10.683 -8.895 1.00 91.25 92 MET A O 1
ATOM 723 N N . SER A 1 93 ? 16.634 8.892 -7.787 1.00 89.50 93 SER A N 1
ATOM 724 C CA . SER A 1 93 ? 16.599 9.564 -6.488 1.00 89.50 93 SER A CA 1
ATOM 725 C C . SER A 1 93 ? 17.642 10.678 -6.412 1.00 89.50 93 SER A C 1
ATOM 727 O O . SER A 1 93 ? 17.284 11.787 -6.031 1.00 89.50 93 SER A O 1
ATOM 729 N N . GLN A 1 94 ? 18.887 10.445 -6.842 1.00 88.88 94 GLN A N 1
ATOM 730 C CA . GLN A 1 94 ? 19.939 11.472 -6.871 1.00 88.88 94 GLN A CA 1
ATOM 731 C C . GLN A 1 94 ? 19.509 12.715 -7.656 1.00 88.88 94 GLN A C 1
ATOM 733 O O . GLN A 1 94 ? 19.656 13.832 -7.164 1.00 88.88 94 GLN A O 1
ATOM 738 N N . LEU A 1 95 ? 18.904 12.528 -8.834 1.00 91.31 95 LEU A N 1
ATOM 739 C CA . LEU A 1 95 ? 18.368 13.633 -9.629 1.00 91.31 95 LEU A CA 1
ATOM 740 C C . LEU A 1 95 ? 17.290 14.424 -8.868 1.00 91.31 95 LEU A C 1
ATOM 742 O O . LEU A 1 95 ? 17.251 15.653 -8.940 1.00 91.31 95 LEU A O 1
ATOM 746 N N . LEU A 1 96 ? 16.414 13.730 -8.137 1.00 91.12 96 LEU A N 1
ATOM 747 C CA . LEU A 1 96 ? 15.356 14.351 -7.341 1.00 91.12 96 LEU A CA 1
ATOM 748 C C . LEU A 1 96 ? 15.926 15.148 -6.158 1.00 91.12 96 LEU A C 1
ATOM 750 O O . LEU A 1 96 ? 15.501 16.280 -5.936 1.00 91.12 96 LEU A O 1
ATOM 754 N N . PHE A 1 97 ? 16.899 14.597 -5.430 1.00 87.44 97 PHE A N 1
ATOM 755 C CA . PHE A 1 97 ? 17.547 15.288 -4.310 1.00 87.44 97 PHE A CA 1
ATOM 756 C C . PHE A 1 97 ? 18.374 16.489 -4.773 1.00 87.44 97 PHE A C 1
ATOM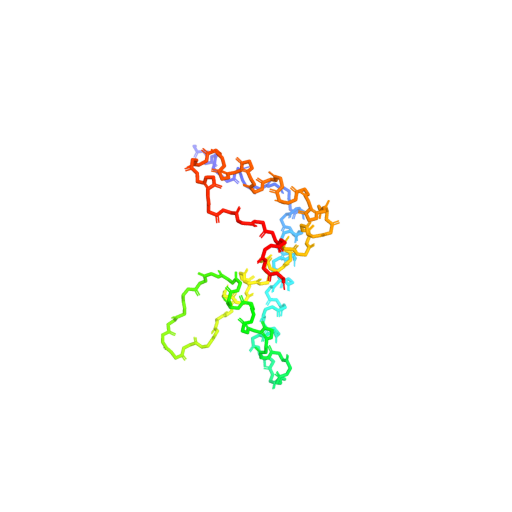 758 O O . PHE A 1 97 ? 18.303 17.544 -4.147 1.00 87.44 97 PHE A O 1
ATOM 765 N N . GLN A 1 98 ? 19.061 16.381 -5.911 1.00 89.06 98 GLN A N 1
ATOM 766 C CA . GLN A 1 98 ? 19.752 17.510 -6.531 1.00 89.06 98 GLN A CA 1
ATOM 767 C C . GLN A 1 98 ? 18.781 18.633 -6.921 1.00 89.06 98 GLN A C 1
ATOM 769 O O . GLN A 1 98 ? 19.045 19.803 -6.662 1.00 89.06 98 GLN A O 1
ATOM 774 N N . MET A 1 99 ? 17.624 18.300 -7.505 1.00 91.06 99 MET A N 1
ATOM 775 C CA . MET A 1 99 ? 16.598 19.297 -7.840 1.00 91.06 99 MET A CA 1
ATOM 776 C C . MET A 1 99 ? 16.064 20.035 -6.599 1.00 91.06 99 MET A C 1
ATOM 778 O O . MET A 1 99 ? 15.647 21.188 -6.708 1.00 91.06 99 MET A O 1
ATOM 782 N N . LEU A 1 100 ? 16.060 19.375 -5.439 1.00 89.62 100 LEU A N 1
ATOM 783 C CA . LEU A 1 100 ? 15.596 19.934 -4.169 1.00 89.62 100 LEU A CA 1
ATOM 784 C C . LEU A 1 100 ? 16.705 20.610 -3.345 1.00 89.62 100 LEU A C 1
ATOM 786 O O . LEU A 1 100 ? 16.395 21.109 -2.267 1.00 89.62 100 LEU A O 1
ATOM 790 N N . ASP A 1 101 ? 17.950 20.656 -3.839 1.00 86.38 101 ASP A N 1
ATOM 791 C CA . ASP A 1 101 ? 19.131 21.162 -3.113 1.00 86.38 101 ASP A CA 1
ATOM 792 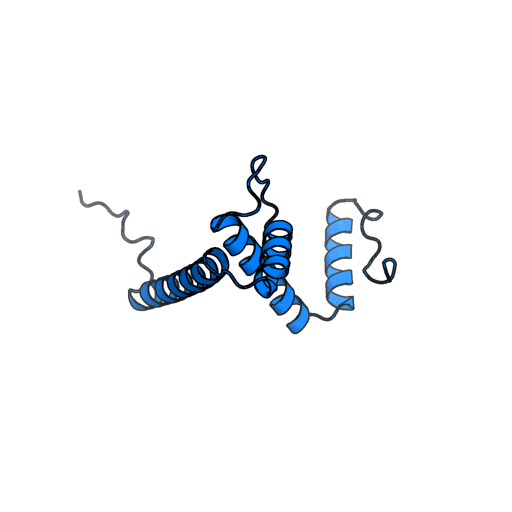C C . ASP A 1 101 ? 19.401 20.390 -1.797 1.00 86.38 101 ASP A C 1
ATOM 794 O O . ASP A 1 101 ? 19.815 20.946 -0.783 1.00 86.38 101 ASP A O 1
ATOM 798 N N . LEU A 1 102 ? 19.120 19.079 -1.808 1.00 82.44 102 LEU A N 1
ATOM 799 C CA . LEU A 1 102 ? 19.241 18.143 -0.678 1.00 82.44 102 LEU A CA 1
ATOM 800 C C . LEU A 1 102 ? 20.283 17.044 -0.960 1.00 82.44 102 LEU A C 1
ATOM 802 O O . LEU A 1 102 ? 20.066 15.871 -0.648 1.00 82.44 102 LEU A O 1
ATOM 806 N N . GLU A 1 103 ? 21.404 17.404 -1.590 1.00 68.94 103 GLU A N 1
ATOM 807 C CA . GLU A 1 103 ? 22.398 16.454 -2.122 1.00 68.94 103 GLU A CA 1
ATOM 808 C C . GLU A 1 103 ? 22.987 15.500 -1.056 1.00 68.94 103 GLU A C 1
ATOM 810 O O . GLU A 1 103 ? 23.368 14.378 -1.385 1.00 68.94 103 GLU A O 1
ATOM 815 N N . ASP A 1 104 ? 22.979 15.889 0.223 1.00 68.81 104 ASP A N 1
ATOM 816 C CA . ASP A 1 104 ? 23.541 15.107 1.334 1.00 68.81 104 ASP A CA 1
ATOM 817 C C . ASP A 1 104 ? 22.548 14.141 2.022 1.00 68.81 104 ASP A C 1
ATOM 819 O O . ASP A 1 104 ? 22.950 13.347 2.880 1.00 68.81 104 ASP A O 1
ATOM 823 N N . GLU A 1 105 ? 21.246 14.190 1.701 1.00 70.31 105 GLU A N 1
ATOM 824 C CA . GLU A 1 105 ? 20.238 13.392 2.424 1.00 70.31 105 GLU A CA 1
ATOM 825 C C . GLU A 1 105 ? 20.090 11.955 1.903 1.00 70.31 105 GLU A C 1
ATOM 827 O O . GLU A 1 105 ? 19.677 11.067 2.657 1.00 70.31 105 GLU A O 1
ATOM 832 N N . PHE A 1 106 ? 20.452 11.685 0.644 1.00 67.94 106 PHE A N 1
ATOM 833 C CA . PHE A 1 106 ? 20.311 10.353 0.055 1.00 67.94 106 PHE A CA 1
ATOM 834 C C . PHE A 1 106 ? 21.639 9.614 -0.072 1.00 67.94 106 PHE A C 1
ATOM 836 O O . PHE A 1 106 ? 22.440 9.851 -0.969 1.00 67.94 106 PHE A O 1
ATOM 843 N N . LYS A 1 107 ? 21.815 8.635 0.811 1.00 68.69 107 LYS A N 1
ATOM 844 C CA . LYS A 1 107 ? 23.030 7.828 0.971 1.00 68.69 107 LYS A CA 1
ATOM 845 C C . LYS A 1 107 ? 23.116 6.581 0.077 1.00 68.69 107 LYS A C 1
ATOM 847 O O . LYS A 1 107 ? 24.041 5.782 0.188 1.00 68.69 107 LYS A O 1
ATOM 852 N N . GLY A 1 108 ? 22.167 6.409 -0.845 1.00 64.69 108 GLY A N 1
ATOM 853 C CA . GLY A 1 108 ? 22.078 5.208 -1.680 1.00 64.69 108 GLY A CA 1
ATOM 854 C C . GLY A 1 108 ? 21.616 3.972 -0.903 1.00 64.69 108 GLY A C 1
ATOM 855 O O . GLY A 1 108 ? 21.517 3.971 0.323 1.00 64.69 108 GLY A O 1
ATOM 856 N N . PHE A 1 109 ? 21.315 2.887 -1.616 1.00 64.00 109 PHE A N 1
ATOM 857 C CA . PHE A 1 109 ? 20.898 1.628 -0.991 1.00 64.00 109 PHE A CA 1
ATOM 858 C C . PHE A 1 109 ? 22.095 0.802 -0.494 1.00 64.00 109 PHE A C 1
ATOM 860 O O . PHE A 1 109 ? 21.934 -0.050 0.379 1.00 64.00 109 PHE A O 1
ATOM 867 N N . LYS A 1 110 ? 23.302 1.067 -1.016 1.00 60.94 110 LYS A N 1
ATOM 868 C CA . LYS A 1 110 ? 24.541 0.327 -0.703 1.00 60.94 110 LYS A CA 1
ATOM 869 C C . LYS A 1 110 ? 25.171 0.678 0.653 1.00 60.94 110 LYS A C 1
ATOM 871 O O . LYS A 1 110 ? 25.955 -0.118 1.150 1.00 60.94 110 LYS A O 1
ATOM 876 N N . GLU A 1 111 ? 24.822 1.806 1.274 1.00 56.94 111 GLU A N 1
ATOM 877 C CA . GLU A 1 111 ? 25.319 2.176 2.616 1.00 56.94 111 GLU A CA 1
ATOM 878 C C . GLU A 1 111 ? 24.482 1.585 3.772 1.00 56.94 111 GLU A C 1
ATOM 880 O O . GLU A 1 111 ? 24.821 1.763 4.942 1.00 56.94 111 GLU A O 1
ATOM 885 N N . HIS A 1 112 ? 23.388 0.879 3.463 1.00 53.47 112 HIS A N 1
ATOM 886 C CA . HIS A 1 112 ? 22.443 0.329 4.444 1.00 53.47 112 HIS A CA 1
ATOM 887 C C . HIS A 1 112 ? 22.453 -1.210 4.559 1.00 53.47 112 HIS A C 1
ATOM 889 O O . HIS A 1 112 ? 21.601 -1.766 5.259 1.00 53.47 112 HIS A O 1
ATOM 895 N N . VAL A 1 113 ? 23.405 -1.887 3.904 1.00 43.75 113 VAL A N 1
ATOM 896 C CA . VAL A 1 113 ? 23.674 -3.339 4.007 1.00 43.75 113 VAL A CA 1
ATOM 897 C C . VAL A 1 113 ? 25.003 -3.555 4.717 1.00 43.75 113 VAL A C 1
ATOM 899 O O . VAL A 1 113 ? 25.042 -4.421 5.619 1.00 43.75 113 VAL A O 1
#

Sequence (113 aa):
MQVKSEQWQQENADAIAKRLMIAAQACVIVWALDQSTDTQVAPLRQMLVRLSGRLMKHGVDWTAPALLAGMWNLMAIISALEQYSLDELEQMSQLLFQMLDLEDEFKGFKEHV

Foldseek 3Di:
DDDPPVPVPCPDPVVVVVVVVVVVVLLVVLVCLVPDPDPVSLVVQQQQLVQLPDDDDPPDSHDSSSNSSSVVSVVVVVVCVVVDDLVRVLVVVCVVCVVVVNNPPDPGPVVVD

Secondary structure (DSSP, 8-state):
---TTGGGS---HHHHHHHHHHHHHHHHHHHHHHH---TTHHHHHHHHHHHTTPPPPTT----HHHHHHHHHHHHHHHHHHHHS-HHHHHHHHHHHHHHTT-TTT---SGGG-